Protein AF-0000000087671107 (afdb_homodimer)

pLDDT: mean 96.3, std 3.67, range [78.31, 98.81]

Foldseek 3Di:
DKAKEKEAEPPDPQQVLQVVVCVVLVADYHYDYCHPPPPVQVVQCVLQVNDRDPIWMDINSHTQGTSVSQVVCVVVVNNNVSRVD/DKAKEKEAEPPDPQQVLQVVVCVVLVADYHYDYCHPPPPVQVVQCVLQVNDRDPIWMDINSHTQGTSVSQVVCVVVVNNVVSRVD

InterPro domains:
  IPR002109 Glutaredoxin [PF00462] (4-64)
  IPR011900 Gluta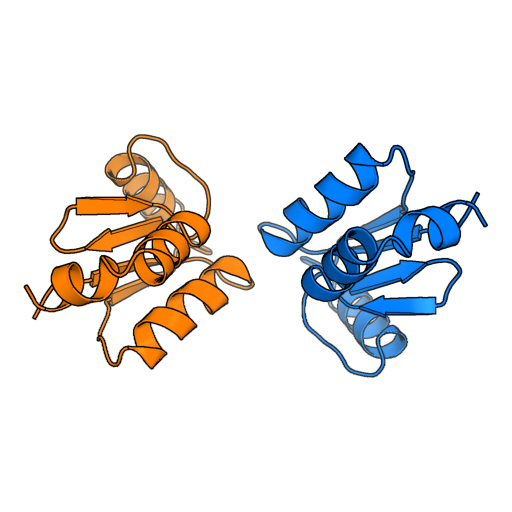redoxin, GrxC [TIGR02181] (4-83)
  IPR011900 Glutaredoxin, GrxC [cd03418] (4-77)
  IPR014025 Glutaredoxin subgroup [PR00160] (4-22)
  IPR014025 Glutaredoxin subgroup [PR00160] (47-60)
  IPR014025 Glutaredoxin subgroup [PR00160] (61-74)
  IPR036249 Thioredoxin-like superfamily [SSF52833] (1-84)

Radius of gyration: 17.82 Å; Cα contacts (8 Å, |Δi|>4): 272; chains: 2; bounding box: 30×50×40 Å

Sequence (170 aa):
MASVVIYTREFCGYCARAKALLQSKGVEFVEHNATYSPDMRQEMIGKAHGRATFPQIFINEQHVGGCDELHALDRAGKLDPMLANMASVVIYTREFCGYCARAKALLQSKGVEFVEHNATYSPDMRQEMIGKAHGRATFPQIFINEQHVGGCDELHALDRAGKLDPMLAN

Organism: NCBI:txid484088

Structure (mmCIF, N/CA/C/O backbone):
data_AF-0000000087671107-model_v1
#
loop_
_entity.id
_entity.type
_entity.pdbx_description
1 polymer Glutaredoxin
#
loop_
_atom_site.group_PDB
_atom_site.id
_atom_site.type_symbol
_atom_site.label_atom_id
_atom_site.label_alt_id
_atom_site.label_comp_id
_atom_site.label_asym_id
_atom_site.label_entity_id
_atom_site.label_seq_id
_atom_site.pdbx_PDB_ins_code
_atom_site.Cartn_x
_atom_site.Cartn_y
_atom_site.Cartn_z
_atom_site.occupancy
_atom_site.B_iso_or_equiv
_atom_site.auth_seq_id
_atom_site.auth_comp_id
_atom_site.auth_asym_id
_atom_site.auth_atom_id
_atom_site.pdbx_PDB_model_num
ATOM 1 N N . MET A 1 1 ? -4.785 -23.062 -17.406 1 80.81 1 MET A N 1
ATOM 2 C CA . MET A 1 1 ? -4.824 -21.797 -16.672 1 80.81 1 MET A CA 1
ATOM 3 C C . MET A 1 1 ? -3.711 -21.75 -15.625 1 80.81 1 MET A C 1
ATOM 5 O O . MET A 1 1 ? -3.355 -22.781 -15.039 1 80.81 1 MET A O 1
ATOM 9 N N . ALA A 1 2 ? -3.012 -20.719 -15.461 1 92.88 2 ALA A N 1
ATOM 10 C CA . ALA A 1 2 ? -1.835 -20.609 -14.602 1 92.88 2 ALA A CA 1
ATOM 11 C C . ALA A 1 2 ? -2.221 -20.703 -13.133 1 92.88 2 ALA A C 1
ATOM 13 O O . ALA A 1 2 ? -3.336 -20.328 -12.75 1 92.88 2 ALA A O 1
ATOM 14 N N . SER A 1 3 ? -1.394 -21.328 -12.352 1 97.06 3 SER A N 1
ATOM 15 C CA . SER A 1 3 ? -1.548 -21.281 -10.898 1 97.06 3 SER A CA 1
ATOM 16 C C . SER A 1 3 ? -1.023 -19.984 -10.32 1 97.06 3 SER A C 1
ATOM 18 O O . SER A 1 3 ? 0.126 -19.609 -10.562 1 97.06 3 SER A O 1
ATOM 20 N N . VAL A 1 4 ? -1.879 -19.328 -9.633 1 98.38 4 VAL A N 1
ATOM 21 C CA . VAL A 1 4 ? -1.479 -18.062 -9.023 1 98.38 4 VAL A CA 1
ATOM 22 C C . VAL A 1 4 ? -1.621 -18.156 -7.508 1 98.38 4 VAL A C 1
ATOM 24 O O . VAL A 1 4 ? -2.67 -18.547 -7 1 98.38 4 VAL A O 1
ATOM 27 N N . VAL A 1 5 ? -0.549 -17.812 -6.758 1 98.75 5 VAL A N 1
ATOM 28 C CA . VAL A 1 5 ? -0.536 -17.734 -5.301 1 98.75 5 VAL A CA 1
ATOM 29 C C . VAL A 1 5 ? -0.108 -16.328 -4.863 1 98.75 5 VAL A C 1
ATOM 31 O O . VAL A 1 5 ? 0.837 -15.766 -5.414 1 98.75 5 VAL A O 1
ATOM 34 N N . ILE A 1 6 ? -0.795 -15.836 -3.912 1 98.75 6 ILE A N 1
ATOM 35 C CA . ILE A 1 6 ? -0.439 -14.523 -3.383 1 98.75 6 ILE A CA 1
ATOM 36 C C . ILE A 1 6 ? -0.412 -14.57 -1.857 1 98.75 6 ILE A C 1
ATOM 38 O O . ILE A 1 6 ? -1.332 -15.102 -1.23 1 98.75 6 ILE A O 1
ATOM 42 N N . TYR A 1 7 ? 0.707 -14.047 -1.268 1 98.62 7 TYR A N 1
ATOM 43 C CA . TYR A 1 7 ? 0.796 -13.828 0.173 1 98.62 7 TYR A CA 1
ATOM 44 C C . TYR A 1 7 ? 0.435 -12.391 0.532 1 98.62 7 TYR A C 1
ATOM 46 O O . TYR A 1 7 ? 0.951 -11.445 -0.069 1 98.62 7 TYR A O 1
ATOM 54 N N . THR A 1 8 ? -0.477 -12.305 1.496 1 97.44 8 THR A N 1
ATOM 55 C CA . THR A 1 8 ? -0.977 -10.984 1.85 1 97.44 8 THR A CA 1
ATOM 56 C C . THR A 1 8 ? -0.984 -10.797 3.363 1 97.44 8 THR A C 1
ATOM 58 O O . THR A 1 8 ? -0.653 -11.719 4.109 1 97.44 8 THR A O 1
ATOM 61 N N . ARG A 1 9 ? -1.274 -9.516 3.766 1 93.25 9 ARG A N 1
ATOM 62 C CA . ARG A 1 9 ? -1.642 -9.18 5.137 1 93.25 9 ARG A CA 1
ATOM 63 C C . ARG A 1 9 ? -2.838 -8.242 5.172 1 93.25 9 ARG A C 1
ATOM 65 O O . ARG A 1 9 ? -3.121 -7.551 4.191 1 93.25 9 ARG A O 1
ATOM 72 N N . GLU A 1 10 ? -3.381 -8.273 6.41 1 87.62 10 GLU A N 1
ATOM 73 C CA . GLU A 1 10 ? -4.52 -7.379 6.586 1 87.62 10 GLU A CA 1
ATOM 74 C C . GLU A 1 10 ? -4.082 -5.918 6.562 1 87.62 10 GLU A C 1
ATOM 76 O O . GLU A 1 10 ? -2.939 -5.602 6.906 1 87.62 10 GLU A O 1
ATOM 81 N N . PHE A 1 11 ? -4.934 -5.078 6.016 1 81.75 11 PHE A N 1
ATOM 82 C CA . PHE A 1 11 ? -4.785 -3.627 6 1 81.75 11 PHE A CA 1
ATOM 83 C C . PHE A 1 11 ? -3.594 -3.217 5.141 1 81.75 11 PHE A C 1
ATOM 85 O O . PHE A 1 11 ? -2.893 -2.254 5.461 1 81.75 11 PHE A O 1
ATOM 92 N N . CYS A 1 12 ? -3.355 -3.947 4.25 1 93 12 CYS A N 1
ATOM 93 C CA . CYS A 1 12 ? -2.264 -3.666 3.322 1 93 12 CYS A CA 1
ATOM 94 C C . CYS A 1 12 ? -2.799 -3.166 1.985 1 93 12 CYS A C 1
ATOM 96 O O . CYS A 1 12 ? -3.389 -3.934 1.222 1 93 12 CYS A O 1
ATOM 98 N N . GLY A 1 13 ? -2.578 -1.942 1.63 1 93.25 13 GLY A N 1
ATOM 99 C CA . GLY A 1 13 ? -3.088 -1.338 0.409 1 93.25 13 GLY A CA 1
ATOM 100 C C . GLY A 1 13 ? -2.484 -1.935 -0.849 1 93.25 13 GLY A C 1
ATOM 101 O O . GLY A 1 13 ? -3.176 -2.105 -1.854 1 93.25 13 GLY A O 1
ATOM 102 N N . TYR A 1 14 ? -1.21 -2.268 -0.754 1 96.19 14 TYR A N 1
ATOM 103 C CA . TYR A 1 14 ? -0.568 -2.9 -1.9 1 96.19 14 TYR A CA 1
ATOM 104 C C . TYR A 1 14 ? -1.163 -4.277 -2.168 1 96.19 14 TYR A C 1
ATOM 106 O O . TYR A 1 14 ? -1.303 -4.684 -3.324 1 96.19 14 TYR A O 1
ATOM 114 N N . CYS A 1 15 ? -1.478 -4.977 -1.136 1 97.5 15 CYS A N 1
ATOM 115 C CA . CYS A 1 15 ? -2.139 -6.27 -1.28 1 97.5 15 CYS A CA 1
ATOM 116 C C . CYS A 1 15 ? -3.486 -6.117 -1.975 1 97.5 15 CYS A C 1
ATOM 118 O O . CYS A 1 15 ? -3.799 -6.863 -2.904 1 97.5 15 CYS A O 1
ATOM 120 N N . ALA A 1 16 ? -4.254 -5.191 -1.531 1 95.25 16 ALA A N 1
ATOM 121 C CA . ALA A 1 16 ? -5.559 -4.949 -2.137 1 95.25 16 ALA A CA 1
ATOM 122 C C . ALA A 1 16 ? -5.422 -4.617 -3.621 1 95.25 16 ALA A C 1
ATOM 124 O O . ALA A 1 16 ? -6.188 -5.117 -4.449 1 95.25 16 ALA A O 1
ATOM 125 N N . ARG A 1 17 ? -4.5 -3.812 -3.891 1 95.88 17 ARG A N 1
ATOM 126 C CA . ARG A 1 17 ? -4.285 -3.381 -5.27 1 95.88 17 ARG A CA 1
ATOM 127 C C . ARG A 1 17 ? -3.867 -4.551 -6.152 1 95.88 17 ARG A C 1
ATOM 129 O O . ARG A 1 17 ? -4.359 -4.695 -7.273 1 95.88 17 ARG A O 1
ATOM 136 N N . ALA A 1 18 ? -3.01 -5.328 -5.723 1 98.12 18 ALA A N 1
ATOM 137 C CA . ALA A 1 18 ? -2.588 -6.508 -6.473 1 98.12 18 ALA A CA 1
ATOM 138 C C . ALA A 1 18 ? -3.758 -7.457 -6.707 1 98.12 18 ALA A C 1
ATOM 140 O O . ALA A 1 18 ? -3.975 -7.922 -7.828 1 98.12 18 ALA A O 1
ATOM 141 N N . LYS A 1 19 ? -4.488 -7.715 -5.66 1 98.31 19 LYS A N 1
ATOM 142 C CA . LYS A 1 19 ? -5.645 -8.594 -5.789 1 98.31 19 LYS A CA 1
ATOM 143 C C . LYS A 1 19 ? -6.66 -8.031 -6.773 1 98.31 19 LYS A C 1
ATOM 145 O O . LYS A 1 19 ? -7.223 -8.773 -7.586 1 98.31 19 LYS A O 1
ATOM 150 N N . ALA A 1 20 ? -6.852 -6.812 -6.688 1 98 20 ALA A N 1
ATOM 151 C CA . ALA A 1 20 ? -7.809 -6.168 -7.586 1 98 20 ALA A CA 1
ATOM 152 C C . ALA A 1 20 ? -7.41 -6.367 -9.047 1 98 20 ALA A C 1
ATOM 154 O O . ALA A 1 20 ? -8.266 -6.613 -9.898 1 98 20 ALA A O 1
ATOM 155 N N . LEU A 1 21 ? -6.199 -6.207 -9.312 1 98.31 21 LEU A N 1
ATOM 156 C CA . LEU A 1 21 ? -5.734 -6.414 -10.68 1 98.31 21 LEU A CA 1
ATOM 157 C C . LEU A 1 21 ? -5.988 -7.848 -11.133 1 98.31 21 LEU A C 1
ATOM 159 O O . LEU A 1 21 ? -6.523 -8.078 -12.219 1 98.31 21 LEU A O 1
ATOM 163 N N . LEU A 1 22 ? -5.578 -8.828 -10.359 1 98.25 22 LEU A N 1
ATOM 164 C CA . LEU A 1 22 ? -5.789 -10.234 -10.703 1 98.25 22 LEU A CA 1
ATOM 165 C C . LEU A 1 22 ? -7.27 -10.523 -10.914 1 98.25 22 LEU A C 1
ATOM 167 O O . LEU A 1 22 ? -7.637 -11.227 -11.859 1 98.25 22 LEU A O 1
ATOM 171 N N . GLN A 1 23 ? -8.094 -9.969 -10.07 1 98.06 23 GLN A N 1
ATOM 172 C CA . GLN A 1 23 ? -9.539 -10.141 -10.195 1 98.06 23 GLN A CA 1
ATOM 173 C C . GLN A 1 23 ? -10.055 -9.508 -11.484 1 98.06 23 GLN A C 1
ATOM 175 O O . GLN A 1 23 ? -10.914 -10.086 -12.164 1 98.06 23 GLN A O 1
ATOM 180 N N . SER A 1 24 ? -9.547 -8.375 -11.766 1 97.62 24 SER A N 1
ATOM 181 C CA . SER A 1 24 ? -9.984 -7.691 -12.977 1 97.62 24 SER A CA 1
ATOM 182 C C . SER A 1 24 ? -9.633 -8.5 -14.227 1 97.62 24 SER A C 1
ATOM 184 O O . SER A 1 24 ? -10.289 -8.367 -15.258 1 97.62 24 SER A O 1
ATOM 186 N N . LYS A 1 25 ? -8.594 -9.227 -14.133 1 96.5 25 LYS A N 1
ATOM 187 C CA . LYS A 1 25 ? -8.156 -10.078 -15.234 1 96.5 25 LYS A CA 1
ATOM 188 C C . LYS A 1 25 ? -8.969 -11.367 -15.297 1 96.5 25 LYS A C 1
ATOM 190 O O . LYS A 1 25 ? -8.797 -12.18 -16.203 1 96.5 25 LYS A O 1
ATOM 195 N N . GLY A 1 26 ? -9.758 -11.609 -14.289 1 95.75 26 GLY A N 1
ATOM 196 C CA . GLY A 1 26 ? -10.586 -12.805 -14.25 1 95.75 26 GLY A CA 1
ATOM 197 C C . GLY A 1 26 ? -9.82 -14.047 -13.844 1 95.75 26 GLY A C 1
ATOM 198 O O . GLY A 1 26 ? -10.203 -15.164 -14.195 1 95.75 26 GLY A O 1
ATOM 199 N N . VAL A 1 27 ? -8.789 -13.844 -13.195 1 95.25 27 VAL A N 1
ATOM 200 C CA . VAL A 1 27 ? -7.941 -14.977 -12.812 1 95.25 27 VAL A CA 1
ATOM 201 C C . VAL A 1 27 ? -8.219 -15.359 -11.359 1 95.25 27 VAL A C 1
ATOM 203 O O . VAL A 1 27 ? -8.336 -14.492 -10.492 1 95.25 27 VAL A O 1
ATOM 206 N N . GLU A 1 28 ? -8.383 -16.625 -11.156 1 96.06 28 GLU A N 1
ATOM 207 C CA . GLU A 1 28 ? -8.453 -17.125 -9.789 1 96.06 28 GLU A CA 1
ATOM 208 C C . GLU A 1 28 ? -7.066 -17.203 -9.164 1 96.06 28 GLU A C 1
ATOM 210 O O . GLU A 1 28 ? -6.082 -17.484 -9.852 1 96.06 28 GLU A O 1
ATOM 215 N N . PHE A 1 29 ? -7.043 -17.016 -7.883 1 98.31 29 PHE A N 1
ATOM 216 C CA . PHE A 1 29 ? -5.781 -17.156 -7.168 1 98.31 29 PHE A CA 1
ATOM 217 C C . PHE A 1 29 ? -6.016 -17.672 -5.75 1 98.31 29 PHE A C 1
ATOM 219 O O . PHE A 1 29 ? -7.109 -17.5 -5.203 1 98.31 29 PHE A O 1
ATOM 226 N N . VAL A 1 30 ? -4.988 -18.281 -5.223 1 98.44 30 VAL A N 1
ATOM 227 C CA . VAL A 1 30 ? -4.973 -18.688 -3.82 1 98.44 30 VAL A CA 1
ATOM 228 C C . VAL A 1 30 ? -4.316 -17.594 -2.977 1 98.44 30 VAL A C 1
ATOM 230 O O . VAL A 1 30 ? -3.184 -17.203 -3.244 1 98.44 30 VAL A O 1
ATOM 233 N N . GLU A 1 31 ? -4.98 -17.156 -1.973 1 98.19 31 GLU A N 1
ATOM 234 C CA . GLU A 1 31 ? -4.438 -16.156 -1.058 1 98.19 31 GLU A CA 1
ATOM 235 C C . GLU A 1 31 ? -3.99 -16.797 0.254 1 98.19 31 GLU A C 1
ATOM 237 O O . GLU A 1 31 ? -4.746 -17.562 0.871 1 98.19 31 GLU A O 1
ATOM 242 N N . HIS A 1 32 ? -2.809 -16.547 0.63 1 98.31 32 HIS A N 1
ATOM 243 C CA . HIS A 1 32 ? -2.303 -16.875 1.958 1 98.31 32 HIS A CA 1
ATOM 244 C C . HIS A 1 32 ? -2.178 -15.625 2.828 1 98.31 32 HIS A C 1
ATOM 246 O O . HIS A 1 32 ? -1.286 -14.805 2.615 1 98.31 32 HIS A O 1
ATOM 252 N N . ASN A 1 33 ? -3.049 -15.57 3.822 1 96.88 33 ASN A N 1
ATOM 253 C CA . ASN A 1 33 ? -3.039 -14.445 4.754 1 96.88 33 ASN A CA 1
ATOM 254 C C . ASN A 1 33 ? -2.051 -14.672 5.895 1 96.88 33 ASN A C 1
ATOM 256 O O . ASN A 1 33 ? -2.277 -15.523 6.758 1 96.88 33 ASN A O 1
ATOM 260 N N . ALA A 1 34 ? -1.028 -13.82 5.918 1 96.44 34 ALA A N 1
ATOM 261 C CA . ALA A 1 34 ? 0.05 -14.039 6.879 1 96.44 34 ALA A CA 1
ATOM 262 C C . ALA A 1 34 ? -0.079 -13.102 8.07 1 96.44 34 ALA A C 1
ATOM 264 O O . ALA A 1 34 ? 0.823 -13.023 8.914 1 96.44 34 ALA A O 1
ATOM 265 N N . THR A 1 35 ? -1.119 -12.461 8.242 1 92.19 35 THR A N 1
ATOM 266 C CA . THR A 1 35 ? -1.299 -11.414 9.242 1 92.19 35 THR A CA 1
ATOM 267 C C . THR A 1 35 ? -0.911 -11.922 10.625 1 92.19 35 THR A C 1
ATOM 269 O O . THR A 1 35 ? -0.163 -11.258 11.352 1 92.19 35 THR A O 1
ATOM 272 N N . TYR A 1 36 ? -1.357 -12.938 11.039 1 90.88 36 TYR A N 1
ATOM 273 C CA . TYR A 1 36 ? -1.137 -13.438 12.391 1 90.88 36 TYR A CA 1
ATOM 274 C C . TYR A 1 36 ? -0.404 -14.773 12.375 1 90.88 36 TYR A C 1
ATOM 276 O O . TYR A 1 36 ? -0.549 -15.586 13.289 1 90.88 36 TYR A O 1
ATOM 284 N N . SER A 1 37 ? 0.314 -15.023 11.273 1 95.75 37 SER A N 1
ATOM 285 C CA . SER A 1 37 ? 1.013 -16.297 11.141 1 95.75 37 SER A CA 1
ATOM 286 C C . SER A 1 37 ? 2.488 -16.094 10.812 1 95.75 37 SER A C 1
ATOM 288 O O . SER A 1 37 ? 2.873 -16.031 9.648 1 95.75 37 SER A O 1
ATOM 290 N N . PRO A 1 38 ? 3.264 -16.062 11.922 1 95.31 38 PRO A N 1
ATOM 291 C CA . PRO A 1 38 ? 4.707 -15.93 11.703 1 95.31 38 PRO A CA 1
ATOM 292 C C . PRO A 1 38 ? 5.27 -17.031 10.82 1 95.31 38 PRO A C 1
ATOM 294 O O . PRO A 1 38 ? 6.191 -16.797 10.031 1 95.31 38 PRO A O 1
ATOM 297 N N . ASP A 1 39 ? 4.699 -18.219 10.953 1 97.56 39 ASP A N 1
ATOM 298 C CA . ASP A 1 39 ? 5.164 -19.344 10.141 1 97.56 39 ASP A CA 1
ATOM 299 C C . ASP A 1 39 ? 4.887 -19.094 8.656 1 97.56 39 ASP A C 1
ATOM 301 O O . ASP A 1 39 ? 5.742 -19.359 7.809 1 97.56 39 ASP A O 1
ATOM 305 N N . MET A 1 40 ? 3.729 -18.625 8.375 1 97.5 40 MET A N 1
ATOM 306 C CA . MET A 1 40 ? 3.375 -18.312 6.992 1 97.5 40 MET A CA 1
ATOM 307 C C . MET A 1 40 ? 4.266 -17.203 6.434 1 97.5 40 MET A C 1
ATOM 309 O O . MET A 1 40 ? 4.68 -17.266 5.277 1 97.5 40 MET A O 1
ATOM 313 N N . ARG A 1 41 ? 4.512 -16.234 7.246 1 96.5 41 ARG A N 1
ATOM 314 C CA . ARG A 1 41 ? 5.41 -15.164 6.844 1 96.5 41 ARG A CA 1
ATOM 315 C C . ARG A 1 41 ? 6.797 -15.703 6.512 1 96.5 41 ARG A C 1
ATOM 317 O O . ARG A 1 41 ? 7.375 -15.344 5.48 1 96.5 41 ARG A O 1
ATOM 324 N N . GLN A 1 42 ? 7.316 -16.562 7.344 1 97.88 42 GLN A N 1
ATOM 325 C CA . GLN A 1 42 ? 8.633 -17.141 7.121 1 97.88 42 GLN A CA 1
ATOM 326 C C . GLN A 1 42 ? 8.648 -17.984 5.848 1 97.88 42 GLN A C 1
ATOM 328 O O . GLN A 1 42 ? 9.617 -17.953 5.082 1 97.88 42 GLN A O 1
ATOM 333 N N . GLU A 1 43 ? 7.633 -18.781 5.691 1 97.94 43 GLU A N 1
ATOM 334 C CA . GLU A 1 43 ? 7.504 -19.547 4.461 1 97.94 43 GLU A CA 1
ATOM 335 C C . GLU A 1 43 ? 7.57 -18.641 3.234 1 97.94 43 GLU A C 1
ATOM 337 O O . GLU A 1 43 ? 8.32 -18.922 2.291 1 97.94 43 GLU A O 1
ATOM 342 N N . MET A 1 44 ? 6.82 -17.562 3.254 1 98 44 MET A N 1
ATOM 343 C CA . MET A 1 44 ? 6.797 -16.594 2.152 1 98 44 MET A CA 1
ATOM 344 C C . MET A 1 44 ? 8.195 -16.047 1.878 1 98 44 MET A C 1
ATOM 346 O O . MET A 1 44 ? 8.641 -16.031 0.731 1 98 44 MET A O 1
ATOM 350 N N . ILE A 1 45 ? 8.836 -15.633 2.912 1 98.06 45 ILE A N 1
ATOM 351 C CA . ILE A 1 45 ? 10.164 -15.039 2.799 1 98.06 45 ILE A CA 1
ATOM 352 C C . ILE A 1 45 ? 11.117 -16.031 2.139 1 98.06 45 ILE A C 1
ATOM 354 O O . ILE A 1 45 ? 11.891 -15.656 1.251 1 98.06 45 ILE A O 1
ATOM 358 N N . GLY A 1 46 ? 11.055 -17.266 2.57 1 98.25 46 GLY A N 1
ATOM 359 C CA . GLY A 1 46 ? 11.859 -18.297 1.946 1 98.25 46 GLY A CA 1
ATOM 360 C C . GLY A 1 46 ? 11.594 -18.453 0.461 1 98.25 46 GLY A C 1
ATOM 361 O O . GLY A 1 46 ? 12.523 -18.469 -0.345 1 98.25 46 GLY A O 1
ATOM 362 N N . LYS A 1 47 ? 10.391 -18.5 0.043 1 98.12 47 LYS A N 1
ATOM 363 C CA . LYS A 1 47 ? 9.992 -18.703 -1.349 1 98.12 47 LYS A CA 1
ATOM 364 C C . LYS A 1 47 ? 10.305 -17.453 -2.186 1 98.12 47 LYS A C 1
ATOM 366 O O . LYS A 1 47 ? 10.547 -17.562 -3.391 1 98.12 47 LYS A O 1
ATOM 371 N N . ALA A 1 48 ? 10.312 -16.344 -1.534 1 98.31 48 ALA A N 1
ATOM 372 C CA . ALA A 1 48 ? 10.484 -15.07 -2.225 1 98.31 48 ALA A CA 1
ATOM 373 C C . ALA A 1 48 ? 11.945 -14.641 -2.227 1 98.31 48 ALA A C 1
ATOM 375 O O . ALA A 1 48 ? 12.25 -13.469 -2.445 1 98.31 48 ALA A O 1
ATOM 376 N N . HIS A 1 49 ? 12.828 -15.555 -1.911 1 97.81 49 HIS A N 1
ATOM 377 C CA . HIS A 1 49 ? 14.266 -15.312 -1.957 1 97.81 49 HIS A CA 1
ATOM 378 C C . HIS A 1 49 ? 14.664 -14.172 -1.033 1 97.81 49 HIS A C 1
ATOM 380 O O . HIS A 1 49 ? 15.461 -13.305 -1.417 1 97.81 49 HIS A O 1
ATOM 386 N N . GLY A 1 50 ? 14.039 -14.07 0.065 1 97.62 50 GLY A N 1
ATOM 387 C CA . GLY A 1 50 ? 14.453 -13.141 1.104 1 97.62 50 GLY A CA 1
ATOM 388 C C . GLY A 1 50 ? 13.586 -11.898 1.177 1 97.62 50 GLY A C 1
ATOM 389 O O . GLY A 1 50 ? 13.688 -11.117 2.129 1 97.62 50 GLY A O 1
ATOM 390 N N . ARG A 1 51 ? 12.844 -11.688 0.179 1 96.75 51 ARG A N 1
ATOM 391 C CA . ARG A 1 51 ? 11.961 -10.523 0.229 1 96.75 51 ARG A CA 1
ATOM 392 C C . ARG A 1 51 ? 10.898 -10.695 1.312 1 96.75 51 ARG A C 1
ATOM 394 O O . ARG A 1 51 ? 10.242 -11.734 1.393 1 96.75 51 ARG A O 1
ATOM 401 N N . ALA A 1 52 ? 10.688 -9.594 2.039 1 94.88 52 ALA A N 1
ATOM 402 C CA . ALA A 1 52 ? 9.844 -9.711 3.225 1 94.88 52 ALA A CA 1
ATOM 403 C C . ALA A 1 52 ? 8.664 -8.75 3.156 1 94.88 52 ALA A C 1
ATOM 405 O O . ALA A 1 52 ? 7.859 -8.672 4.09 1 94.88 52 ALA A O 1
ATOM 406 N N . THR A 1 53 ? 8.539 -7.984 2.029 1 94.88 53 THR A N 1
ATOM 407 C CA . THR A 1 53 ? 7.43 -7.047 1.877 1 94.88 53 THR A CA 1
ATOM 408 C C . THR A 1 53 ? 6.195 -7.758 1.322 1 94.88 53 THR A C 1
ATOM 410 O O . THR A 1 53 ? 6.25 -8.945 0.995 1 94.88 53 THR A O 1
ATOM 413 N N . PHE A 1 54 ? 5.051 -7.07 1.462 1 97.12 54 PHE A N 1
ATOM 414 C CA . PHE A 1 54 ? 3.793 -7.621 0.968 1 97.12 54 PHE A CA 1
ATOM 415 C C . PHE A 1 54 ? 3.203 -6.734 -0.122 1 97.12 54 PHE A C 1
ATOM 417 O O . PHE A 1 54 ? 3.428 -5.523 -0.132 1 97.12 54 PHE A O 1
ATOM 424 N N . PRO A 1 55 ? 2.523 -7.324 -1.006 1 98 55 PRO A N 1
ATOM 425 C CA . PRO A 1 55 ? 2.363 -8.766 -1.197 1 98 55 PRO A CA 1
ATOM 426 C C . PRO A 1 55 ? 3.57 -9.414 -1.878 1 98 55 PRO A C 1
ATOM 428 O O . PRO A 1 55 ? 4.449 -8.703 -2.381 1 98 55 PRO A O 1
ATOM 431 N N . GLN A 1 56 ? 3.674 -10.68 -1.753 1 98.69 56 GLN A N 1
ATOM 432 C CA . GLN A 1 56 ? 4.496 -11.469 -2.66 1 98.69 56 GLN A CA 1
ATOM 433 C C . GLN A 1 56 ? 3.637 -12.391 -3.52 1 98.69 56 GLN A C 1
ATOM 435 O O . GLN A 1 56 ? 2.748 -13.07 -3.008 1 98.69 56 GLN A O 1
ATOM 440 N N . ILE A 1 57 ? 3.938 -12.461 -4.84 1 98.81 57 ILE A N 1
ATOM 441 C CA . ILE A 1 57 ? 3.07 -13.125 -5.809 1 98.81 57 ILE A CA 1
ATOM 442 C C . ILE A 1 57 ? 3.861 -14.195 -6.559 1 98.81 57 ILE A C 1
ATOM 444 O O . ILE A 1 57 ? 5.008 -13.969 -6.949 1 98.81 57 ILE A O 1
ATOM 448 N N . PHE A 1 58 ? 3.254 -15.258 -6.727 1 98.69 58 PHE A N 1
ATOM 449 C CA . PHE A 1 58 ? 3.807 -16.391 -7.453 1 98.69 58 PHE A CA 1
ATOM 450 C C . PHE A 1 58 ? 2.861 -16.844 -8.562 1 98.69 58 PHE A C 1
ATOM 452 O O . PHE A 1 58 ? 1.656 -16.969 -8.344 1 98.69 58 PHE A O 1
ATOM 459 N N . ILE A 1 59 ? 3.406 -17.078 -9.797 1 98.06 59 ILE A N 1
ATOM 460 C CA . ILE A 1 59 ? 2.666 -17.609 -10.938 1 98.06 59 ILE A CA 1
ATOM 461 C C . ILE A 1 59 ? 3.365 -18.859 -11.469 1 98.06 59 ILE A C 1
ATOM 463 O O . ILE A 1 59 ? 4.547 -18.812 -11.82 1 98.06 59 ILE A O 1
ATOM 467 N N . ASN A 1 60 ? 2.627 -19.906 -11.469 1 97 60 ASN A N 1
ATOM 468 C CA . ASN A 1 60 ? 3.197 -21.203 -11.852 1 97 60 ASN A CA 1
ATOM 469 C C . ASN A 1 60 ? 4.473 -21.5 -11.07 1 97 60 ASN A C 1
ATOM 471 O O . ASN A 1 60 ? 5.492 -21.875 -11.656 1 97 60 ASN A O 1
ATOM 475 N N . GLU A 1 61 ? 4.461 -21.172 -9.852 1 95.56 61 GLU A N 1
ATOM 476 C CA . GLU A 1 61 ? 5.492 -21.484 -8.875 1 95.56 61 GLU A CA 1
ATOM 477 C C . GLU A 1 61 ? 6.711 -20.594 -9.047 1 95.56 61 GLU A C 1
ATOM 479 O O . GLU A 1 61 ? 7.699 -20.719 -8.32 1 95.56 61 GLU A O 1
ATOM 484 N N . GLN A 1 62 ? 6.598 -19.734 -9.914 1 96.69 62 GLN A N 1
ATOM 485 C CA . GLN A 1 62 ? 7.66 -18.75 -10.102 1 96.69 62 GLN A CA 1
ATOM 486 C C . GLN A 1 62 ? 7.355 -17.453 -9.344 1 96.69 62 GLN A C 1
ATOM 488 O O . GLN A 1 62 ? 6.246 -16.938 -9.43 1 96.69 62 GLN A O 1
ATOM 493 N N . HIS A 1 63 ? 8.328 -17 -8.648 1 98.5 63 HIS A N 1
ATOM 494 C CA . HIS A 1 63 ? 8.188 -15.727 -7.934 1 98.5 63 HIS A CA 1
ATOM 495 C C . HIS A 1 63 ? 8.188 -14.547 -8.898 1 98.5 63 HIS A C 1
ATOM 497 O O . HIS A 1 63 ? 9.156 -14.344 -9.633 1 98.5 63 HIS A O 1
ATOM 503 N N . VAL A 1 64 ? 7.082 -13.734 -8.875 1 97.94 64 VAL A N 1
ATOM 504 C CA . VAL A 1 64 ? 6.922 -12.594 -9.766 1 97.94 64 VAL A CA 1
ATOM 505 C C . VAL A 1 64 ? 7.367 -11.312 -9.055 1 97.94 64 VAL A C 1
ATOM 507 O O . VAL A 1 64 ? 7.852 -10.375 -9.695 1 97.94 64 VAL A O 1
ATOM 510 N N . GLY A 1 65 ? 7.164 -11.32 -7.797 1 98.31 65 GLY A N 1
ATOM 511 C CA . GLY A 1 65 ? 7.43 -10.125 -7.012 1 98.31 65 GLY A CA 1
ATOM 512 C C . GLY A 1 65 ? 6.199 -9.602 -6.289 1 98.31 65 GLY A C 1
ATOM 513 O O . GLY A 1 65 ? 5.301 -10.375 -5.945 1 98.31 65 GLY A O 1
ATOM 514 N N . GLY A 1 66 ? 6.277 -8.297 -6.004 1 98 66 GLY A N 1
ATOM 515 C CA . GLY A 1 66 ? 5.164 -7.672 -5.316 1 98 66 GLY A CA 1
ATOM 516 C C . GLY A 1 66 ? 4.168 -7.023 -6.258 1 98 66 GLY A C 1
ATOM 517 O O . GLY A 1 66 ? 4.016 -7.461 -7.402 1 98 66 GLY A O 1
ATOM 518 N N . CYS A 1 67 ? 3.51 -6.008 -5.656 1 98 67 CYS A N 1
ATOM 519 C CA . CYS A 1 67 ? 2.463 -5.305 -6.387 1 98 67 CYS A CA 1
ATOM 520 C C . CYS A 1 67 ? 3.049 -4.516 -7.551 1 98 67 CYS A C 1
ATOM 522 O O . CYS A 1 67 ? 2.525 -4.559 -8.664 1 98 67 CYS A O 1
ATOM 524 N N . ASP A 1 68 ? 4.148 -3.805 -7.289 1 96.5 68 ASP A N 1
ATOM 525 C CA . ASP A 1 68 ? 4.773 -2.998 -8.336 1 96.5 68 ASP A CA 1
ATOM 526 C C . ASP A 1 68 ? 5.215 -3.869 -9.508 1 96.5 68 ASP A C 1
ATOM 528 O O . ASP A 1 68 ? 4.984 -3.52 -10.664 1 96.5 68 ASP A O 1
ATOM 532 N N . GLU A 1 69 ? 5.82 -4.98 -9.227 1 98.19 69 GLU A N 1
ATOM 533 C CA . GLU A 1 69 ? 6.262 -5.887 -10.281 1 98.19 69 GLU A CA 1
ATOM 534 C C . GLU A 1 69 ? 5.078 -6.445 -11.062 1 98.19 69 GLU A C 1
ATOM 536 O O . GLU A 1 69 ? 5.129 -6.547 -12.289 1 98.19 69 GLU A O 1
ATOM 541 N N . LEU A 1 70 ? 4.016 -6.855 -10.367 1 98.56 70 LEU A N 1
ATOM 542 C CA . LEU A 1 70 ? 2.82 -7.371 -11.023 1 98.56 70 LEU A CA 1
ATOM 543 C C . LEU A 1 70 ? 2.252 -6.348 -12.008 1 98.56 70 LEU A C 1
ATOM 545 O O . LEU A 1 70 ? 1.951 -6.684 -13.156 1 98.56 70 LEU A O 1
ATOM 549 N N . HIS A 1 71 ? 2.162 -5.113 -11.57 1 98.25 71 HIS A N 1
ATOM 550 C CA . HIS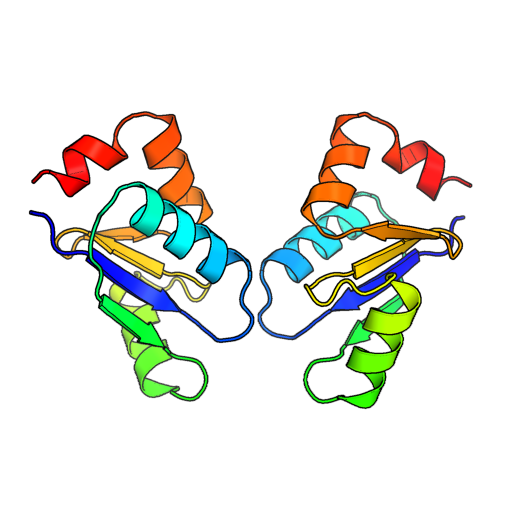 A 1 71 ? 1.606 -4.066 -12.422 1 98.25 71 HIS A CA 1
ATOM 551 C C . HIS A 1 71 ? 2.547 -3.736 -13.57 1 98.25 71 HIS A C 1
ATOM 553 O O . HIS A 1 71 ? 2.096 -3.4 -14.672 1 98.25 71 HIS A O 1
ATOM 559 N N . ALA A 1 72 ? 3.795 -3.816 -13.305 1 98.44 72 ALA A N 1
ATOM 560 C CA . ALA A 1 72 ? 4.762 -3.604 -14.383 1 98.44 72 ALA A CA 1
ATOM 561 C C . ALA A 1 72 ? 4.605 -4.656 -15.477 1 98.44 72 ALA A C 1
ATOM 563 O O . ALA A 1 72 ? 4.656 -4.336 -16.656 1 98.44 72 ALA A O 1
ATOM 564 N N . LEU A 1 73 ? 4.43 -5.836 -15.078 1 98.31 73 LEU A N 1
ATOM 565 C CA . LEU A 1 73 ? 4.188 -6.914 -16.031 1 98.31 73 LEU A CA 1
ATOM 566 C C . LEU A 1 73 ? 2.932 -6.641 -16.844 1 98.31 73 LEU A C 1
ATOM 568 O O . LEU A 1 73 ? 2.918 -6.848 -18.062 1 98.31 73 LEU A O 1
ATOM 572 N N . ASP A 1 74 ? 1.903 -6.145 -16.188 1 98.5 74 ASP A N 1
ATOM 573 C CA . ASP A 1 74 ? 0.649 -5.844 -16.875 1 98.5 74 ASP A CA 1
ATOM 574 C C . ASP A 1 74 ? 0.832 -4.719 -17.891 1 98.5 74 ASP A C 1
ATOM 576 O O . ASP A 1 74 ? 0.396 -4.836 -19.031 1 98.5 74 ASP A O 1
ATOM 580 N N . ARG A 1 75 ? 1.558 -3.691 -17.453 1 97.94 75 ARG A N 1
ATOM 581 C CA . ARG A 1 75 ? 1.805 -2.557 -18.328 1 97.94 75 ARG A CA 1
ATOM 582 C C . ARG A 1 75 ? 2.627 -2.975 -19.547 1 97.94 75 ARG A C 1
ATOM 584 O O . ARG A 1 75 ? 2.432 -2.451 -20.641 1 97.94 75 ARG A O 1
ATOM 591 N N . ALA A 1 76 ? 3.445 -3.875 -19.391 1 98.19 76 ALA A N 1
ATOM 592 C CA . ALA A 1 76 ? 4.344 -4.336 -20.453 1 98.19 76 ALA A CA 1
ATOM 593 C C . ALA A 1 76 ? 3.646 -5.34 -21.359 1 98.19 76 ALA A C 1
ATOM 595 O O . ALA A 1 76 ? 4.227 -5.797 -22.344 1 98.19 76 ALA A O 1
ATOM 596 N N . GLY A 1 77 ? 2.465 -5.727 -21.031 1 97.75 77 GLY A N 1
ATOM 597 C CA . GLY A 1 77 ? 1.717 -6.684 -21.828 1 97.75 77 GLY A CA 1
ATOM 598 C C . GLY A 1 77 ? 2.172 -8.117 -21.609 1 97.75 77 GLY A C 1
ATOM 599 O O . GLY A 1 77 ? 1.855 -9 -22.422 1 97.75 77 GLY A O 1
ATOM 600 N N . LYS A 1 78 ? 2.818 -8.367 -20.594 1 97.5 78 LYS A N 1
ATOM 601 C CA . LYS A 1 78 ? 3.42 -9.68 -20.375 1 97.5 78 LYS A CA 1
ATOM 602 C C . LYS A 1 78 ? 2.609 -10.484 -19.359 1 97.5 78 LYS A C 1
ATOM 604 O O . LYS A 1 78 ? 2.773 -11.703 -19.266 1 97.5 78 LYS A O 1
ATOM 609 N N . LEU A 1 79 ? 1.808 -9.906 -18.625 1 97.69 79 LEU A N 1
ATOM 610 C CA . LEU A 1 79 ? 1.057 -10.586 -17.578 1 97.69 79 LEU A CA 1
ATOM 611 C C . LEU A 1 79 ? 0.033 -11.547 -18.172 1 97.69 79 LEU A C 1
ATOM 613 O O . LEU A 1 79 ? -0.041 -12.711 -17.781 1 97.69 79 LEU A O 1
ATOM 617 N N . ASP A 1 80 ? -0.716 -11.125 -19.141 1 96.69 80 ASP A N 1
ATOM 618 C CA . ASP A 1 80 ? -1.776 -11.938 -19.734 1 96.69 80 ASP A CA 1
ATOM 619 C C . ASP A 1 80 ? -1.221 -13.25 -20.281 1 96.69 80 ASP A C 1
ATOM 621 O O . ASP A 1 80 ? -1.737 -14.328 -19.969 1 96.69 80 ASP A O 1
ATOM 625 N N . PRO A 1 81 ? -0.148 -13.148 -21.062 1 95.81 81 PRO A N 1
ATOM 626 C CA . PRO A 1 81 ? 0.424 -14.414 -21.531 1 95.81 81 PRO A CA 1
ATOM 627 C C . PRO A 1 81 ? 0.856 -15.328 -20.391 1 95.81 81 PRO A C 1
ATOM 629 O O . PRO A 1 81 ? 0.733 -16.547 -20.5 1 95.81 81 PRO A O 1
ATOM 632 N N . MET A 1 82 ? 1.37 -14.805 -19.344 1 95.5 82 MET A N 1
ATOM 633 C CA . MET A 1 82 ? 1.826 -15.594 -18.203 1 95.5 82 MET A CA 1
ATOM 634 C C . MET A 1 82 ? 0.654 -16.281 -17.516 1 95.5 82 MET A C 1
ATOM 636 O O . MET A 1 82 ? 0.798 -17.391 -16.984 1 95.5 82 MET A O 1
ATOM 640 N N . LEU A 1 83 ? -0.494 -15.68 -17.516 1 95.75 83 LEU A N 1
ATOM 641 C CA . LEU A 1 83 ? -1.676 -16.188 -16.828 1 95.75 83 LEU A CA 1
ATOM 642 C C . LEU A 1 83 ? -2.408 -17.203 -17.688 1 95.75 83 LEU A C 1
ATOM 644 O O . LEU A 1 83 ? -3.242 -17.969 -17.188 1 95.75 83 LEU A O 1
ATOM 648 N N . ALA A 1 84 ? -2.18 -17.125 -18.984 1 90.75 84 ALA A N 1
ATOM 649 C CA . ALA A 1 84 ? -2.859 -18 -19.922 1 90.75 84 ALA A CA 1
ATOM 650 C C . ALA A 1 84 ? -2.186 -19.375 -19.969 1 90.75 84 ALA A C 1
ATOM 652 O O . ALA A 1 84 ? -2.789 -20.359 -20.422 1 90.75 84 ALA A O 1
ATOM 653 N N . ASN A 1 85 ? -1.063 -19.359 -19.453 1 78.31 85 ASN A N 1
ATOM 654 C CA . ASN A 1 85 ? -0.329 -20.609 -19.531 1 78.31 85 ASN A CA 1
ATOM 655 C C . ASN A 1 85 ? -0.531 -21.469 -18.281 1 78.31 85 ASN A C 1
ATOM 657 O O . ASN A 1 85 ? -0.59 -20.938 -17.172 1 78.31 85 ASN A O 1
ATOM 661 N N . MET B 1 1 ? 6.766 27.281 7.34 1 81.06 1 MET B N 1
ATOM 662 C CA . MET B 1 1 ? 6.754 25.891 6.898 1 81.06 1 MET B CA 1
ATOM 663 C C . MET B 1 1 ? 5.398 25.25 7.18 1 81.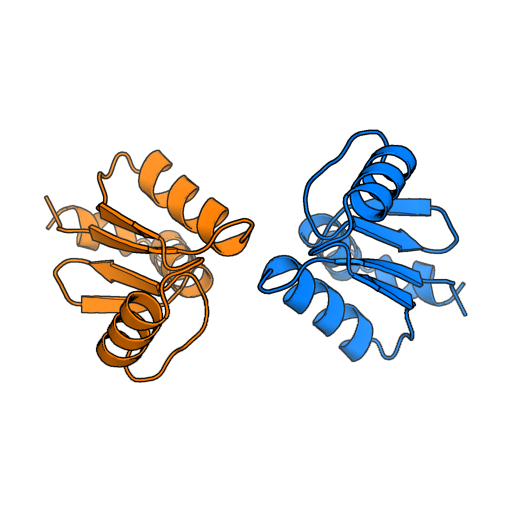06 1 MET B C 1
ATOM 665 O O . MET B 1 1 ? 4.754 25.562 8.18 1 81.06 1 MET B O 1
ATOM 669 N N . ALA B 1 2 ? 4.84 24.547 6.305 1 92.81 2 ALA B N 1
ATOM 670 C CA . ALA B 1 2 ? 3.492 23.984 6.41 1 92.81 2 ALA B CA 1
ATOM 671 C C . ALA B 1 2 ? 3.418 22.922 7.5 1 92.81 2 ALA B C 1
ATOM 673 O O . ALA B 1 2 ? 4.414 22.25 7.797 1 92.81 2 ALA B O 1
ATOM 674 N N . SER B 1 3 ? 2.328 22.891 8.188 1 97.12 3 SER B N 1
ATOM 675 C CA . SER B 1 3 ? 2.059 21.781 9.102 1 97.12 3 SER B CA 1
ATOM 676 C C . SER B 1 3 ? 1.569 20.547 8.359 1 97.12 3 SER B C 1
ATOM 678 O O . SER B 1 3 ? 0.602 20.625 7.598 1 97.12 3 SER B O 1
ATOM 680 N N . VAL B 1 4 ? 2.275 19.5 8.562 1 98.38 4 VAL B N 1
ATOM 681 C CA . VAL B 1 4 ? 1.891 18.266 7.895 1 98.38 4 VAL B CA 1
ATOM 682 C C . VAL B 1 4 ? 1.573 17.188 8.938 1 98.38 4 VAL B C 1
ATOM 684 O O . VAL B 1 4 ? 2.363 16.953 9.852 1 98.38 4 VAL B O 1
ATOM 687 N N . VAL B 1 5 ? 0.385 16.562 8.828 1 98.75 5 VAL B N 1
ATOM 688 C CA . VAL B 1 5 ? -0.042 15.453 9.672 1 98.75 5 VAL B CA 1
ATOM 689 C C . VAL B 1 5 ? -0.39 14.25 8.797 1 98.75 5 VAL B C 1
ATOM 691 O O . VAL B 1 5 ? -1.053 14.391 7.77 1 98.75 5 VAL B O 1
ATOM 694 N N . ILE B 1 6 ? 0.06 13.133 9.219 1 98.75 6 ILE B N 1
ATOM 695 C CA . ILE B 1 6 ? -0.254 11.914 8.492 1 98.75 6 ILE B CA 1
ATOM 696 C C . ILE B 1 6 ? -0.735 10.836 9.461 1 98.75 6 ILE B C 1
ATOM 698 O O . ILE B 1 6 ? -0.12 10.617 10.508 1 98.75 6 ILE B O 1
ATOM 702 N N . TYR B 1 7 ? -1.898 10.203 9.102 1 98.62 7 TYR B N 1
ATOM 703 C CA . TYR B 1 7 ? -2.375 9.023 9.812 1 98.62 7 TYR B CA 1
ATOM 704 C C . TYR B 1 7 ? -1.943 7.746 9.094 1 98.62 7 TYR B C 1
ATOM 706 O O . TYR B 1 7 ? -2.127 7.617 7.883 1 98.62 7 TYR B O 1
ATOM 714 N N . THR B 1 8 ? -1.367 6.867 9.906 1 97.44 8 THR B N 1
ATOM 715 C CA . THR B 1 8 ? -0.817 5.656 9.305 1 97.44 8 THR B CA 1
ATOM 716 C C . THR B 1 8 ? -1.232 4.422 10.109 1 97.44 8 THR B C 1
ATOM 718 O O . THR B 1 8 ? -1.896 4.539 11.141 1 97.44 8 THR B O 1
ATOM 721 N N . ARG B 1 9 ? -0.879 3.23 9.516 1 93.25 9 ARG B N 1
ATOM 722 C CA . ARG B 1 9 ? -0.898 1.959 10.234 1 93.25 9 ARG B CA 1
ATOM 723 C C . ARG B 1 9 ? 0.35 1.139 9.922 1 93.25 9 ARG B C 1
ATOM 725 O O . ARG B 1 9 ? 1 1.35 8.898 1 93.25 9 ARG B O 1
ATOM 732 N N . GLU B 1 10 ? 0.495 0.198 10.875 1 87.81 10 GLU B N 1
ATOM 733 C CA . GLU B 1 10 ? 1.642 -0.682 10.672 1 87.81 10 GLU B CA 1
ATOM 734 C C . GLU B 1 10 ? 1.431 -1.59 9.469 1 87.81 10 GLU B C 1
ATOM 736 O O . GLU B 1 10 ? 0.293 -1.903 9.109 1 87.81 10 GLU B O 1
ATOM 741 N N . PHE B 1 11 ? 2.527 -1.861 8.766 1 81.94 11 PHE B N 1
ATOM 742 C CA . PHE B 1 11 ? 2.59 -2.803 7.652 1 81.94 11 PHE B CA 1
ATOM 743 C C . PHE B 1 11 ? 1.769 -2.303 6.473 1 81.94 11 PHE B C 1
ATOM 745 O O . PHE B 1 11 ? 1.134 -3.094 5.77 1 81.94 11 PHE B O 1
ATOM 752 N N . CYS B 1 12 ? 1.694 -1.125 6.387 1 92.94 12 CYS B N 1
ATOM 753 C CA . CYS B 1 12 ? 0.973 -0.499 5.285 1 92.94 12 CYS B CA 1
ATOM 754 C C . CYS B 1 12 ? 1.94 0.068 4.254 1 92.94 12 CYS B C 1
ATOM 756 O O . CYS B 1 12 ? 2.621 1.062 4.512 1 92.94 12 CYS B O 1
ATOM 758 N N . GLY B 1 13 ? 1.997 -0.474 3.078 1 93.44 13 GLY B N 1
ATOM 759 C CA . GLY B 1 13 ? 2.922 -0.057 2.037 1 93.44 13 GLY B CA 1
ATOM 760 C C . GLY B 1 13 ? 2.639 1.338 1.512 1 93.44 13 GLY B C 1
ATOM 761 O O . GLY B 1 13 ? 3.566 2.094 1.215 1 93.44 13 GLY B O 1
ATOM 762 N N . TYR B 1 14 ? 1.362 1.667 1.437 1 96.19 14 TYR B N 1
ATOM 763 C CA . TYR B 1 14 ? 1.006 3.01 0.992 1 96.19 14 TYR B CA 1
ATOM 764 C C . TYR B 1 14 ? 1.457 4.055 2.002 1 96.19 14 TYR B C 1
ATOM 766 O O . TYR B 1 14 ? 1.872 5.156 1.625 1 96.19 14 TYR B O 1
ATOM 774 N N . CYS B 1 15 ? 1.345 3.729 3.24 1 97.5 15 CYS B N 1
ATOM 775 C CA . CYS B 1 15 ? 1.836 4.617 4.289 1 97.5 15 CYS B CA 1
ATOM 776 C C . CYS B 1 15 ? 3.336 4.848 4.148 1 97.5 15 CYS B C 1
ATOM 778 O O . CYS B 1 15 ? 3.805 5.984 4.211 1 97.5 15 CYS B O 1
ATOM 780 N N . ALA B 1 16 ? 4.059 3.799 3.986 1 95.31 16 ALA B N 1
ATOM 781 C CA . ALA B 1 16 ? 5.508 3.908 3.822 1 95.31 16 ALA B CA 1
ATOM 782 C C . ALA B 1 16 ? 5.859 4.781 2.623 1 95.31 16 ALA B C 1
ATOM 784 O O . ALA B 1 16 ? 6.762 5.621 2.701 1 95.31 16 ALA B O 1
ATOM 785 N N . ARG B 1 17 ? 5.164 4.559 1.601 1 95.94 17 ARG B N 1
ATOM 786 C CA . ARG B 1 17 ? 5.426 5.301 0.371 1 95.94 17 ARG B CA 1
ATOM 787 C C . ARG B 1 17 ? 5.129 6.785 0.555 1 95.94 17 ARG B C 1
ATOM 789 O O . ARG B 1 17 ? 5.902 7.637 0.112 1 95.94 17 ARG B O 1
ATOM 796 N N . ALA B 1 18 ? 4.086 7.102 1.115 1 98.19 18 ALA B N 1
ATOM 797 C CA . ALA B 1 18 ? 3.746 8.5 1.384 1 98.19 18 ALA B CA 1
ATOM 798 C C . ALA B 1 18 ? 4.797 9.156 2.277 1 98.19 18 ALA B C 1
ATOM 800 O O . ALA B 1 18 ? 5.266 10.258 1.986 1 98.19 18 ALA B O 1
ATOM 801 N N . LYS B 1 19 ? 5.133 8.477 3.332 1 98.31 19 LYS B N 1
ATOM 802 C CA . LYS B 1 19 ? 6.141 9.008 4.238 1 98.31 19 LYS B CA 1
ATOM 803 C C . LYS B 1 19 ? 7.473 9.219 3.52 1 98.31 19 LYS B C 1
ATOM 805 O O . LYS B 1 19 ? 8.141 10.234 3.725 1 98.31 19 LYS B O 1
ATOM 810 N N . ALA B 1 20 ? 7.797 8.312 2.742 1 98.12 20 ALA B N 1
ATOM 811 C CA . ALA B 1 20 ? 9.055 8.414 2.004 1 98.12 20 ALA B CA 1
ATOM 812 C C . ALA B 1 20 ? 9.078 9.656 1.127 1 98.12 20 ALA B C 1
ATOM 814 O O . ALA B 1 20 ? 10.109 10.336 1.028 1 98.12 20 ALA B O 1
ATOM 815 N N . LEU B 1 21 ? 8.031 9.914 0.488 1 98.38 21 LEU B N 1
ATOM 816 C CA . LEU B 1 21 ? 7.957 11.109 -0.344 1 98.38 21 LEU B CA 1
ATOM 817 C C . LEU B 1 21 ? 8.141 12.367 0.498 1 98.38 21 LEU B C 1
ATOM 819 O O . LEU B 1 21 ? 8.93 13.242 0.15 1 98.38 21 LEU B O 1
ATOM 823 N N . LEU B 1 22 ? 7.387 12.5 1.577 1 98.25 22 LEU B N 1
ATOM 824 C CA . LEU B 1 22 ? 7.496 13.664 2.451 1 98.25 22 LEU B CA 1
ATOM 825 C C . LEU B 1 22 ? 8.922 13.828 2.969 1 98.25 22 LEU B C 1
ATOM 827 O O . LEU B 1 22 ? 9.453 14.938 3.006 1 98.25 22 LEU B O 1
ATOM 831 N N . GLN B 1 23 ? 9.516 12.734 3.336 1 98.06 23 GLN B N 1
ATOM 832 C CA . GLN B 1 23 ? 10.898 12.75 3.811 1 98.06 23 GLN B CA 1
ATOM 833 C C . GLN B 1 23 ? 11.852 13.203 2.709 1 98.06 23 GLN B C 1
ATOM 835 O O . GLN B 1 23 ? 12.781 13.969 2.961 1 98.06 23 GLN B O 1
ATOM 840 N N . SER B 1 24 ? 11.602 12.719 1.557 1 97.69 24 SER B N 1
ATOM 841 C CA . SER B 1 24 ? 12.461 13.086 0.438 1 97.69 24 SER B CA 1
ATOM 842 C C . SER B 1 24 ? 12.383 14.578 0.151 1 97.69 24 SER B C 1
ATOM 844 O O . SER B 1 24 ? 13.328 15.164 -0.384 1 97.69 24 SER B O 1
ATOM 846 N N . LYS B 1 25 ? 11.281 15.133 0.443 1 96.5 25 LYS B N 1
ATOM 847 C CA . LYS B 1 25 ? 11.07 16.562 0.245 1 96.5 25 LYS B CA 1
ATOM 848 C C . LYS B 1 25 ? 11.672 17.375 1.391 1 96.5 25 LYS B C 1
ATOM 850 O O . LYS B 1 25 ? 11.664 18.609 1.362 1 96.5 25 LYS B O 1
ATOM 855 N N . GLY B 1 26 ? 12.102 16.703 2.426 1 95.81 26 GLY B N 1
ATOM 856 C CA . GLY B 1 26 ? 12.711 17.375 3.564 1 95.81 26 GLY B CA 1
ATOM 857 C C . GLY B 1 26 ? 11.695 18 4.496 1 95.81 26 GLY B C 1
ATOM 858 O O . GLY B 1 26 ? 12.008 18.969 5.199 1 95.81 26 GLY B O 1
ATOM 859 N N . VAL B 1 27 ? 10.562 17.531 4.434 1 95.31 27 VAL B N 1
ATOM 860 C CA . VAL B 1 27 ? 9.5 18.109 5.242 1 95.31 27 VAL B CA 1
ATOM 861 C C . VAL B 1 27 ? 9.281 17.281 6.5 1 95.31 27 VAL 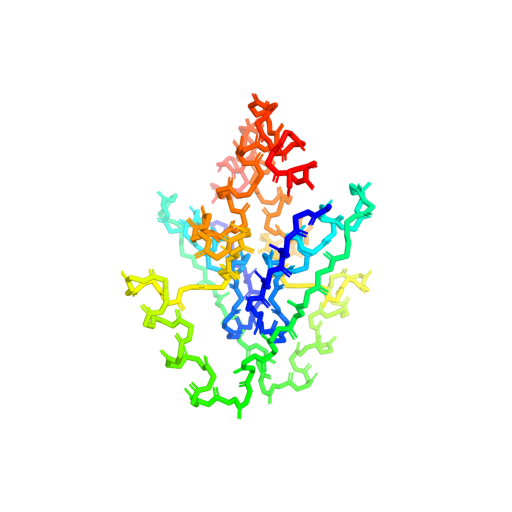B C 1
ATOM 863 O O . VAL B 1 27 ? 9.258 16.047 6.438 1 95.31 27 VAL B O 1
ATOM 866 N N . GLU B 1 28 ? 9.203 17.953 7.594 1 96.12 28 GLU B N 1
ATOM 867 C CA . GLU B 1 28 ? 8.797 17.297 8.828 1 96.12 28 GLU B CA 1
ATOM 868 C C . GLU B 1 28 ? 7.289 17.062 8.867 1 96.12 28 GLU B C 1
ATOM 870 O O . GLU B 1 28 ? 6.52 17.875 8.352 1 96.12 28 GLU B O 1
ATOM 875 N N . PHE B 1 29 ? 6.945 16 9.492 1 98.31 29 PHE B N 1
ATOM 876 C CA . PHE B 1 29 ? 5.52 15.734 9.664 1 98.31 29 PHE B CA 1
ATOM 877 C C . PHE B 1 29 ? 5.266 15.016 10.984 1 98.31 29 PHE B C 1
ATOM 879 O O . PHE B 1 29 ? 6.16 14.367 11.531 1 98.31 29 PHE B O 1
ATOM 886 N N . VAL B 1 30 ? 4.062 15.188 11.453 1 98.44 30 VAL B N 1
ATOM 887 C CA . VAL B 1 30 ? 3.584 14.438 12.609 1 98.44 30 VAL B CA 1
ATOM 888 C C . VAL B 1 30 ? 2.863 13.18 12.141 1 98.44 30 VAL B C 1
ATOM 890 O O . VAL B 1 30 ? 1.928 13.25 11.344 1 98.44 30 VAL B O 1
ATOM 893 N N . GLU B 1 31 ? 3.266 12.055 12.625 1 98.25 31 GLU B N 1
ATOM 894 C CA . GLU B 1 31 ? 2.615 10.789 12.305 1 98.25 31 GLU B CA 1
ATOM 895 C C . GLU B 1 31 ? 1.718 10.328 13.445 1 98.25 31 GLU B C 1
ATOM 897 O O . GLU B 1 31 ? 2.146 10.281 14.602 1 98.25 31 GLU B O 1
ATOM 902 N N . HIS B 1 32 ? 0.537 10.039 13.141 1 98.31 32 HIS B N 1
ATOM 903 C CA . HIS B 1 32 ? -0.377 9.359 14.047 1 98.31 32 HIS B CA 1
ATOM 904 C C . HIS B 1 32 ? -0.583 7.906 13.641 1 98.31 32 HIS B C 1
ATOM 906 O O . HIS B 1 32 ? -1.254 7.625 12.648 1 98.31 32 HIS B O 1
ATOM 912 N N . ASN B 1 33 ? -0.054 7.02 14.477 1 96.88 33 ASN B N 1
ATOM 913 C CA . ASN B 1 33 ? -0.186 5.59 14.227 1 96.88 33 ASN B CA 1
ATOM 914 C C . ASN B 1 33 ? -1.486 5.039 14.805 1 96.88 33 ASN B C 1
ATOM 916 O O . ASN B 1 33 ? -1.642 4.953 16.031 1 96.88 33 ASN B O 1
ATOM 920 N N . ALA B 1 34 ? -2.33 4.59 13.891 1 96.38 34 ALA B N 1
ATOM 921 C CA . ALA B 1 34 ? -3.662 4.18 14.328 1 96.38 34 ALA B CA 1
ATOM 922 C C . ALA B 1 34 ? -3.766 2.662 14.422 1 96.38 34 ALA B C 1
ATOM 924 O O . ALA B 1 34 ? -4.855 2.119 14.617 1 96.38 34 ALA B O 1
ATOM 925 N N . THR B 1 35 ? -2.744 1.967 14.375 1 92.19 35 THR B N 1
ATOM 926 C CA . THR B 1 35 ? -2.729 0.511 14.281 1 92.19 35 THR B CA 1
ATOM 927 C C . THR B 1 35 ? -3.572 -0.109 15.398 1 92.19 35 THR B C 1
ATOM 929 O O . THR B 1 35 ? -4.402 -0.983 15.133 1 92.19 35 THR B O 1
ATOM 932 N N . TYR B 1 36 ? -3.41 0.22 16.516 1 90.75 36 TYR B N 1
ATOM 933 C CA . TYR B 1 36 ? -4.086 -0.406 17.656 1 90.75 36 TYR B CA 1
ATOM 934 C C . TYR B 1 36 ? -4.953 0.604 18.391 1 90.75 36 TYR B C 1
ATOM 936 O O . TYR B 1 36 ? -5.191 0.46 19.594 1 90.75 36 TYR B O 1
ATOM 944 N N . SER B 1 37 ? -5.332 1.682 17.688 1 95.81 37 SER B N 1
ATOM 945 C CA . SER B 1 37 ? -6.129 2.725 18.328 1 95.81 37 SER B CA 1
ATOM 946 C C . SER B 1 37 ? -7.402 3.012 17.531 1 95.81 37 SER B C 1
ATOM 948 O O . SER B 1 37 ? -7.41 3.869 16.656 1 95.81 37 SER B O 1
ATOM 950 N N . PRO B 1 38 ? -8.461 2.291 17.969 1 95.25 38 PRO B N 1
ATOM 951 C CA . PRO B 1 38 ? -9.742 2.551 17.312 1 95.25 38 PRO B CA 1
ATOM 952 C C . PRO B 1 38 ? -10.164 4.016 17.391 1 95.25 38 PRO B C 1
ATOM 954 O O . PRO B 1 38 ? -10.773 4.543 16.469 1 95.25 38 PRO B O 1
ATOM 957 N N . ASP B 1 39 ? -9.82 4.629 18.516 1 97.56 39 ASP B N 1
ATOM 958 C CA . ASP B 1 39 ? -10.172 6.035 18.688 1 97.56 39 ASP B CA 1
ATOM 959 C C . ASP B 1 39 ? -9.438 6.914 17.672 1 97.56 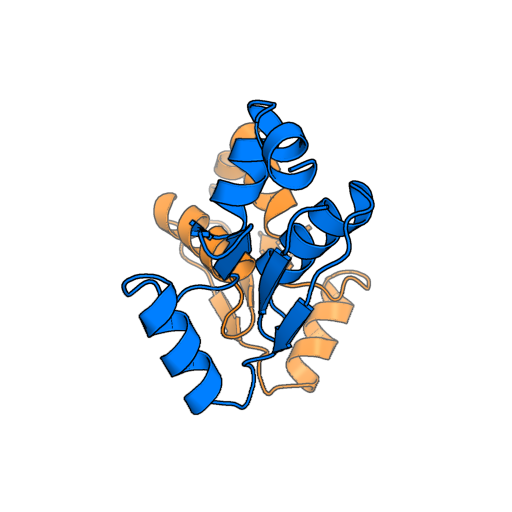39 ASP B C 1
ATOM 961 O O . ASP B 1 39 ? -10.031 7.82 17.094 1 97.56 39 ASP B O 1
ATOM 965 N N . MET B 1 40 ? -8.195 6.656 17.5 1 97.62 40 MET B N 1
ATOM 966 C CA . MET B 1 40 ? -7.414 7.414 16.531 1 97.62 40 MET B CA 1
ATOM 967 C C . MET B 1 40 ? -7.938 7.191 15.109 1 97.62 40 MET B C 1
ATOM 969 O O . MET B 1 40 ? -7.996 8.125 14.312 1 97.62 40 MET B O 1
ATOM 973 N N . ARG B 1 41 ? -8.281 5.977 14.836 1 96.44 41 ARG B N 1
ATOM 974 C CA . ARG B 1 41 ? -8.867 5.66 13.539 1 96.44 41 ARG B CA 1
ATOM 975 C C . ARG B 1 41 ? -10.156 6.445 13.312 1 96.44 41 ARG B C 1
ATOM 977 O O . ARG B 1 41 ? -10.352 7.031 12.242 1 96.44 41 ARG B O 1
ATOM 984 N N . GLN B 1 42 ? -11.008 6.488 14.305 1 97.81 42 GLN B N 1
ATOM 985 C CA . GLN B 1 42 ? -12.266 7.219 14.203 1 97.81 42 GLN B CA 1
ATOM 986 C C . GLN B 1 42 ? -12.016 8.719 14.023 1 97.81 42 GLN B C 1
ATOM 988 O O . GLN B 1 42 ? -12.703 9.375 13.234 1 97.81 42 GLN B O 1
ATOM 993 N N . GLU B 1 43 ? -11.125 9.227 14.797 1 97.94 43 GLU B N 1
ATOM 994 C CA . GLU B 1 43 ? -10.742 10.625 14.633 1 97.94 43 GLU B CA 1
ATOM 995 C C . GLU B 1 43 ? -10.32 10.914 13.195 1 97.94 43 GLU B C 1
ATOM 997 O O . GLU B 1 43 ? -10.789 11.883 12.586 1 97.94 43 GLU B O 1
ATOM 1002 N N . MET B 1 44 ? -9.469 10.07 12.633 1 98.06 44 MET B N 1
ATOM 1003 C CA . MET B 1 44 ? -8.992 10.219 11.258 1 98.06 44 MET B CA 1
ATOM 1004 C C . MET B 1 44 ? -10.164 10.234 10.281 1 98.06 44 MET B C 1
ATOM 1006 O O . MET B 1 44 ? -10.242 11.117 9.422 1 98.06 44 MET B O 1
ATOM 1010 N N . ILE B 1 45 ? -11.016 9.281 10.43 1 98 45 ILE B N 1
ATOM 1011 C CA . ILE B 1 45 ? -12.156 9.141 9.531 1 98 45 ILE B CA 1
ATOM 1012 C C . ILE B 1 45 ? -13 10.414 9.562 1 98 45 ILE B C 1
ATOM 1014 O O . ILE B 1 45 ? -13.422 10.914 8.516 1 98 45 ILE B O 1
ATOM 1018 N N . GLY B 1 46 ? -13.234 10.922 10.75 1 98.19 46 GLY B N 1
ATOM 1019 C CA . GLY B 1 46 ? -13.961 12.172 10.875 1 98.19 46 GLY B CA 1
ATOM 1020 C C . GLY B 1 46 ? -13.289 13.328 10.156 1 98.19 46 GLY B C 1
ATOM 1021 O O . GLY B 1 46 ? -13.938 14.047 9.391 1 98.19 46 GLY B O 1
ATOM 1022 N N . LYS B 1 47 ? -12.031 13.5 10.289 1 98.19 47 LYS B N 1
ATOM 1023 C CA . LYS B 1 47 ? -11.281 14.594 9.688 1 98.19 47 LYS B CA 1
ATOM 1024 C C . LYS B 1 47 ? -11.156 14.414 8.18 1 98.19 47 LYS B C 1
ATOM 1026 O O . LYS B 1 47 ? -11.047 15.398 7.438 1 98.19 47 LYS B O 1
ATOM 1031 N N . ALA B 1 48 ? -11.219 13.188 7.762 1 98.31 48 ALA B N 1
ATOM 1032 C CA . ALA B 1 48 ? -11.008 12.859 6.355 1 98.31 48 ALA B CA 1
ATOM 1033 C C . ALA B 1 48 ? -12.328 12.758 5.609 1 98.31 48 ALA B C 1
ATOM 1035 O O . ALA B 1 48 ? -12.398 12.172 4.523 1 98.31 48 ALA B O 1
ATOM 1036 N N . HIS B 1 49 ? -13.375 13.25 6.199 1 97.75 49 HIS B N 1
ATOM 1037 C CA . HIS B 1 49 ? -14.695 13.312 5.574 1 97.75 49 HIS B CA 1
ATOM 1038 C C . HIS B 1 49 ? -15.188 11.922 5.188 1 97.75 49 HIS B C 1
ATOM 1040 O O . HIS B 1 49 ? -15.703 11.727 4.086 1 97.75 49 HIS B O 1
ATOM 1046 N N . GLY B 1 50 ? -14.906 10.984 5.984 1 97.62 50 GLY B N 1
ATOM 1047 C CA . GLY B 1 50 ? -15.484 9.656 5.824 1 97.62 50 GLY B CA 1
ATOM 1048 C C . GLY B 1 50 ? -14.516 8.656 5.223 1 97.62 50 GLY B C 1
ATOM 1049 O O . GLY B 1 50 ? -14.789 7.453 5.215 1 97.62 50 GLY B O 1
ATOM 1050 N N . ARG B 1 51 ? -13.477 9.133 4.691 1 96.69 51 ARG B N 1
ATOM 1051 C CA . ARG B 1 51 ? -12.5 8.203 4.141 1 96.69 51 ARG B CA 1
ATOM 1052 C C . ARG B 1 51 ? -11.836 7.383 5.242 1 96.69 51 ARG B C 1
ATOM 1054 O O . ARG B 1 51 ? -11.383 7.934 6.246 1 96.69 51 ARG B O 1
ATOM 1061 N N . ALA B 1 52 ? -11.719 6.094 4.945 1 94.69 52 ALA B N 1
ATOM 1062 C CA . ALA B 1 52 ? -11.289 5.195 6.012 1 94.69 52 ALA B CA 1
ATOM 1063 C C . ALA B 1 52 ? -10.023 4.438 5.617 1 94.69 52 ALA B C 1
ATOM 1065 O O . ALA B 1 52 ? -9.547 3.58 6.363 1 94.69 52 ALA B O 1
ATOM 1066 N N . THR B 1 53 ? -9.469 4.75 4.41 1 94.88 53 THR B N 1
ATOM 1067 C CA . THR B 1 53 ? -8.242 4.086 3.963 1 94.88 53 THR B CA 1
ATOM 1068 C C . THR B 1 53 ? -7.012 4.805 4.496 1 94.88 53 THR B C 1
ATOM 1070 O O . THR B 1 53 ? -7.125 5.852 5.141 1 94.88 53 THR B O 1
ATOM 1073 N N . PHE B 1 54 ? -5.879 4.078 4.434 1 97.06 54 PHE B N 1
ATOM 1074 C CA . PHE B 1 54 ? -4.617 4.645 4.895 1 97.06 54 PHE B CA 1
ATOM 1075 C C . PHE B 1 54 ? -3.623 4.77 3.746 1 97.06 54 PHE B C 1
ATOM 1077 O O . PHE B 1 54 ? -3.676 3.992 2.789 1 97.06 54 PHE B O 1
ATOM 1084 N N . PRO B 1 55 ? -2.812 5.723 3.838 1 98 55 PRO B N 1
ATOM 1085 C CA . PRO B 1 55 ? -2.799 6.812 4.82 1 98 55 PRO B CA 1
ATOM 1086 C C . PRO B 1 55 ? -3.826 7.898 4.512 1 98 55 PRO B C 1
ATOM 1088 O O . PRO B 1 55 ? -4.414 7.906 3.428 1 98 55 PRO B O 1
ATOM 1091 N N . GLN B 1 56 ? -4.129 8.672 5.469 1 98.69 56 GLN B N 1
ATOM 1092 C CA . GLN B 1 56 ? -4.746 9.969 5.246 1 98.69 56 GLN B CA 1
ATOM 1093 C C . GLN B 1 56 ? -3.805 11.102 5.641 1 98.69 56 GLN B C 1
ATOM 1095 O O . GLN B 1 56 ? -3.207 11.078 6.715 1 98.69 56 GLN B O 1
ATOM 1100 N N . ILE B 1 57 ? -3.707 12.156 4.785 1 98.81 57 ILE B N 1
ATOM 1101 C CA . ILE B 1 57 ? -2.693 13.195 4.93 1 98.81 57 ILE B CA 1
ATOM 1102 C C . ILE B 1 57 ? -3.365 14.562 5.012 1 98.81 57 ILE B C 1
ATOM 1104 O O . ILE B 1 57 ? -4.305 14.852 4.266 1 98.81 57 ILE B O 1
ATOM 1108 N N . PHE B 1 58 ? -2.885 15.328 5.859 1 98.69 58 PHE B N 1
ATOM 1109 C CA . PHE B 1 58 ? -3.346 16.688 6.074 1 98.69 58 PHE B CA 1
ATOM 1110 C C . PHE B 1 58 ? -2.186 17.672 5.984 1 98.69 58 PHE B C 1
ATOM 1112 O O . PHE B 1 58 ? -1.125 17.453 6.57 1 98.69 58 PHE B O 1
ATOM 1119 N N . ILE B 1 59 ? -2.375 18.797 5.234 1 98.06 59 ILE B N 1
ATOM 1120 C CA . ILE B 1 59 ? -1.415 19.891 5.137 1 98.06 59 ILE B CA 1
ATOM 1121 C C . ILE B 1 59 ? -2.094 21.219 5.516 1 98.06 59 ILE B C 1
ATOM 1123 O O . ILE B 1 59 ? -3.102 21.594 4.918 1 98.06 59 ILE B O 1
ATOM 1127 N N . ASN B 1 60 ? -1.534 21.828 6.508 1 96.94 60 ASN B N 1
ATOM 1128 C CA . ASN B 1 60 ? -2.139 23.047 7.039 1 96.94 60 ASN B CA 1
ATOM 1129 C C . ASN B 1 60 ? -3.615 22.844 7.367 1 96.94 60 ASN B C 1
ATOM 1131 O O . ASN B 1 60 ? -4.461 23.641 6.973 1 96.94 60 ASN B O 1
ATOM 1135 N N . GLU B 1 61 ? -3.91 21.734 7.875 1 95.5 61 GLU B N 1
ATOM 1136 C CA . GLU B 1 61 ? -5.223 21.375 8.406 1 95.5 61 GLU B CA 1
ATOM 1137 C C . GLU B 1 61 ? -6.199 21.047 7.281 1 95.5 61 GLU B C 1
ATOM 1139 O O . GLU B 1 61 ? -7.367 20.734 7.535 1 95.5 61 GLU B O 1
ATOM 1144 N N . GLN B 1 62 ? -5.707 21.078 6.16 1 96.62 62 GLN B N 1
ATOM 1145 C CA . GLN B 1 62 ? -6.523 20.688 5.016 1 96.62 62 GLN B CA 1
ATOM 1146 C C . GLN B 1 62 ? -6.281 19.234 4.637 1 96.62 62 GLN B C 1
ATOM 1148 O O . GLN B 1 62 ? -5.133 18.797 4.531 1 96.62 62 GLN B O 1
ATOM 1153 N N . HIS B 1 63 ? -7.344 18.531 4.449 1 98.44 63 HIS B N 1
ATOM 1154 C CA . HIS B 1 63 ? -7.246 17.156 4.012 1 98.44 63 HIS B CA 1
ATOM 1155 C C . HIS B 1 63 ? -6.809 17.062 2.553 1 98.44 63 HIS B C 1
ATOM 1157 O O . HIS B 1 63 ? -7.48 17.594 1.664 1 98.44 63 HIS B O 1
ATOM 1163 N N . VAL B 1 64 ? -5.664 16.344 2.281 1 97.94 64 VAL B N 1
ATOM 1164 C CA . VAL B 1 64 ? -5.105 16.219 0.941 1 97.94 64 VAL B CA 1
ATOM 1165 C C . VAL B 1 64 ? -5.555 14.898 0.317 1 97.94 64 VAL B C 1
ATOM 1167 O O . VAL B 1 64 ? -5.691 14.797 -0.905 1 97.94 64 VAL B O 1
ATOM 1170 N N . GLY B 1 65 ? -5.73 13.969 1.162 1 98.31 65 GLY B N 1
ATOM 1171 C CA . GLY B 1 65 ? -6.051 12.633 0.697 1 98.31 65 GLY B CA 1
ATOM 1172 C C . GLY B 1 65 ? -5.035 11.594 1.13 1 98.31 65 GLY B C 1
ATOM 1173 O O . GLY B 1 65 ? -4.395 11.734 2.176 1 98.31 65 GLY B O 1
ATOM 1174 N N . GLY B 1 66 ? -5.008 10.523 0.339 1 97.94 66 GLY B N 1
ATOM 1175 C CA . GLY B 1 66 ? -4.074 9.453 0.638 1 97.94 66 GLY B CA 1
ATOM 1176 C C . GLY B 1 66 ? -2.764 9.57 -0.121 1 97.94 66 GLY B C 1
ATOM 1177 O O . GLY B 1 66 ? -2.346 10.672 -0.477 1 97.94 66 GLY B O 1
ATOM 1178 N N . CYS B 1 67 ? -2.197 8.352 -0.279 1 98 67 CYS B N 1
ATOM 1179 C CA . CYS B 1 67 ? -0.896 8.281 -0.934 1 98 67 CYS B CA 1
ATOM 1180 C C . CYS B 1 67 ? -1 8.672 -2.402 1 98 67 CYS B C 1
ATOM 1182 O O . CYS B 1 67 ? -0.181 9.445 -2.902 1 98 67 CYS B O 1
ATOM 1184 N N . ASP B 1 68 ? -2.02 8.148 -3.084 1 96.44 68 ASP B N 1
ATOM 1185 C CA . ASP B 1 68 ? -2.193 8.453 -4.5 1 96.44 68 ASP B CA 1
ATOM 1186 C C . ASP B 1 68 ? -2.383 9.953 -4.723 1 96.44 68 ASP B C 1
ATOM 1188 O O . ASP B 1 68 ? -1.773 10.531 -5.625 1 96.44 68 ASP B O 1
ATOM 1192 N N . GLU B 1 69 ? -3.197 10.578 -3.912 1 98.25 69 GLU B N 1
ATOM 1193 C CA . GLU B 1 69 ? -3.428 12.016 -4.035 1 98.25 69 GLU B CA 1
ATOM 1194 C C . GLU B 1 69 ? -2.15 12.805 -3.76 1 98.25 69 GLU B C 1
ATOM 1196 O O . GLU B 1 69 ? -1.852 13.773 -4.457 1 98.25 69 GLU B O 1
ATOM 1201 N N . LEU B 1 70 ? -1.409 12.43 -2.725 1 98.56 70 LEU B N 1
ATOM 1202 C CA . LEU B 1 70 ? -0.156 13.102 -2.396 1 98.56 70 LEU B CA 1
ATOM 1203 C C . LEU B 1 70 ? 0.81 13.055 -3.576 1 98.56 70 LEU B C 1
ATOM 1205 O O . LEU B 1 70 ? 1.386 14.078 -3.953 1 98.56 70 LEU B O 1
ATOM 1209 N N . HIS B 1 71 ? 0.93 11.891 -4.188 1 98.31 71 HIS B N 1
ATOM 1210 C CA . HIS B 1 71 ? 1.847 11.734 -5.309 1 98.31 71 HIS B CA 1
ATOM 1211 C C . HIS B 1 71 ? 1.341 12.477 -6.539 1 98.31 71 HIS B C 1
ATOM 1213 O O . HIS B 1 71 ? 2.135 13 -7.328 1 98.31 71 HIS B O 1
ATOM 1219 N N . ALA B 1 72 ? 0.069 12.5 -6.684 1 98.44 72 ALA B N 1
ATOM 1220 C CA . ALA B 1 72 ? -0.5 13.266 -7.789 1 98.44 72 ALA B CA 1
ATOM 1221 C C . ALA B 1 72 ? -0.174 14.75 -7.656 1 98.44 72 ALA B C 1
ATOM 1223 O O . ALA B 1 72 ? 0.174 15.406 -8.641 1 98.44 72 ALA B O 1
ATOM 1224 N N . LEU B 1 73 ? -0.287 15.25 -6.504 1 98.31 73 LEU B N 1
ATOM 1225 C CA . LEU B 1 73 ? 0.077 16.641 -6.238 1 98.31 73 LEU B CA 1
ATOM 1226 C C . LEU B 1 73 ? 1.544 16.891 -6.57 1 98.31 73 LEU B C 1
ATOM 1228 O O . LEU B 1 73 ? 1.884 17.906 -7.176 1 98.31 73 LEU B O 1
ATOM 1232 N N . ASP B 1 74 ? 2.379 15.938 -6.23 1 98.5 74 ASP B N 1
ATOM 1233 C CA . ASP B 1 74 ? 3.809 16.062 -6.5 1 98.5 74 ASP B CA 1
ATOM 1234 C C . ASP B 1 74 ? 4.082 16.078 -8 1 98.5 74 ASP B C 1
ATOM 1236 O O . ASP B 1 74 ? 4.812 16.938 -8.5 1 98.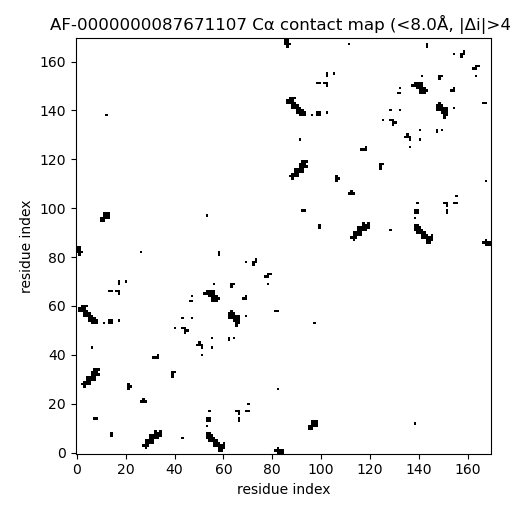5 74 ASP B O 1
ATOM 1240 N N . ARG B 1 75 ? 3.408 15.141 -8.672 1 97.94 75 ARG B N 1
ATOM 1241 C CA . ARG B 1 75 ? 3.586 15.055 -10.117 1 97.94 75 ARG B CA 1
ATOM 1242 C C . ARG B 1 75 ? 3.105 16.328 -10.805 1 97.94 75 ARG B C 1
ATOM 1244 O O . ARG B 1 75 ? 3.68 16.75 -11.812 1 97.94 75 ARG B O 1
ATOM 1251 N N . ALA B 1 76 ? 2.166 16.938 -10.289 1 98.19 76 ALA B N 1
ATOM 1252 C CA . ALA B 1 76 ? 1.561 18.125 -10.875 1 98.19 76 ALA B CA 1
ATOM 1253 C C . ALA B 1 76 ? 2.348 19.375 -10.5 1 98.19 76 ALA B C 1
ATOM 1255 O O . ALA B 1 76 ? 2.021 20.484 -10.945 1 98.19 76 ALA B O 1
ATOM 1256 N N . GLY B 1 77 ? 3.316 19.25 -9.664 1 97.81 77 GLY B N 1
ATOM 1257 C CA . GLY B 1 77 ? 4.125 20.375 -9.242 1 97.81 77 GLY B CA 1
ATOM 1258 C C . GLY B 1 77 ? 3.436 21.25 -8.203 1 97.81 77 GLY B C 1
ATOM 1259 O O . GLY B 1 77 ? 3.842 22.391 -7.973 1 97.81 77 GLY B O 1
ATOM 1260 N N . LYS B 1 78 ? 2.496 20.75 -7.578 1 97.5 78 LYS B N 1
ATOM 1261 C CA . LYS B 1 78 ? 1.678 21.547 -6.664 1 97.5 78 LYS B CA 1
ATOM 1262 C C . LYS B 1 78 ? 2.035 21.234 -5.211 1 97.5 78 LYS B C 1
ATOM 1264 O O . LYS B 1 78 ? 1.681 22 -4.309 1 97.5 78 LYS B O 1
ATOM 1269 N N . LEU B 1 79 ? 2.668 20.203 -4.953 1 97.75 79 LEU B N 1
ATOM 1270 C CA . LEU B 1 79 ? 2.977 19.797 -3.586 1 97.75 79 LEU B CA 1
ATOM 1271 C C . LEU B 1 79 ? 3.99 20.75 -2.955 1 97.75 79 LEU B C 1
ATOM 1273 O O . LEU B 1 79 ? 3.783 21.234 -1.841 1 97.75 79 LEU B O 1
ATOM 1277 N N . ASP B 1 80 ? 5.031 21.078 -3.639 1 96.69 80 ASP B N 1
ATOM 1278 C CA . ASP B 1 8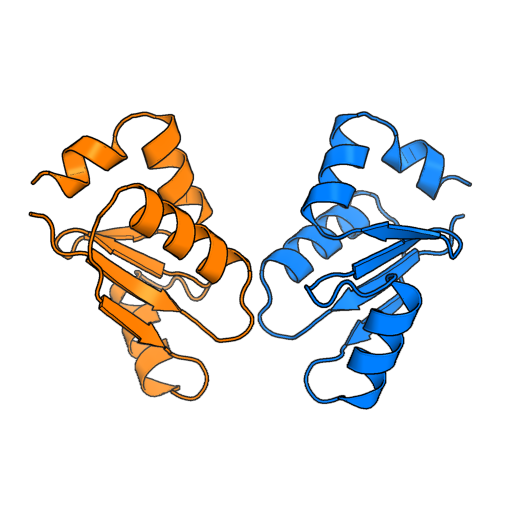0 ? 6.09 21.922 -3.09 1 96.69 80 ASP B CA 1
ATOM 1279 C C . ASP B 1 80 ? 5.543 23.281 -2.637 1 96.69 80 ASP B C 1
ATOM 1281 O O . ASP B 1 80 ? 5.793 23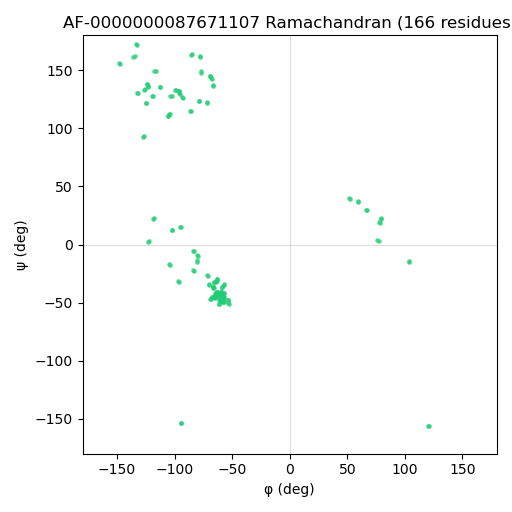.703 -1.508 1 96.69 80 ASP B O 1
ATOM 1285 N N . PRO B 1 81 ? 4.777 23.906 -3.506 1 95.88 81 PRO B N 1
ATOM 1286 C CA . PRO B 1 81 ? 4.199 25.172 -3.047 1 95.88 81 PRO B CA 1
ATOM 1287 C C . PRO B 1 81 ? 3.334 25 -1.8 1 95.88 81 PRO B C 1
ATOM 1289 O O . PRO B 1 81 ? 3.314 25.891 -0.937 1 95.88 81 PRO B O 1
ATOM 1292 N N . MET B 1 82 ? 2.617 23.953 -1.68 1 95.56 82 MET B N 1
ATOM 1293 C CA . MET B 1 82 ? 1.747 23.703 -0.534 1 95.56 82 MET B CA 1
ATOM 1294 C C . MET B 1 82 ? 2.564 23.516 0.739 1 95.56 82 MET B C 1
ATOM 1296 O O . MET B 1 82 ? 2.127 23.891 1.827 1 95.56 82 MET B O 1
ATOM 1300 N N . LEU B 1 83 ? 3.729 22.969 0.625 1 95.75 83 LEU B N 1
ATOM 1301 C CA . LEU B 1 83 ? 4.582 22.656 1.768 1 95.75 83 LEU B CA 1
ATOM 1302 C C . LEU B 1 83 ? 5.383 23.891 2.199 1 95.75 83 LEU B C 1
ATOM 1304 O O . LEU B 1 83 ? 5.922 23.922 3.307 1 95.75 83 LEU B O 1
ATOM 1308 N N . ALA B 1 84 ? 5.551 24.812 1.264 1 90.75 84 ALA B N 1
ATOM 1309 C CA . ALA B 1 84 ? 6.352 26 1.525 1 90.75 84 ALA B CA 1
ATOM 1310 C C . ALA B 1 84 ? 5.547 27.047 2.291 1 90.75 84 ALA B C 1
ATOM 1312 O O . ALA B 1 84 ? 6.113 27.953 2.902 1 90.75 84 ALA B O 1
ATOM 1313 N N . ASN B 1 85 ? 4.324 26.781 2.285 1 78.38 85 ASN B N 1
ATOM 1314 C CA . ASN B 1 85 ? 3.486 27.797 2.928 1 78.38 85 ASN B CA 1
ATOM 1315 C C . ASN B 1 85 ? 3.205 27.438 4.387 1 78.38 85 ASN B C 1
ATOM 1317 O O . ASN B 1 85 ? 3.012 26.266 4.719 1 78.38 85 ASN B O 1
#

Solvent-accessible surface area (backbone atoms only — not comparable to full-atom values): 9087 Å² total; per-residue (Å²): 109,34,50,35,41,35,38,33,45,73,77,21,52,37,30,52,52,41,50,49,52,42,50,73,72,70,50,71,68,47,76,43,75,30,67,87,29,69,65,52,44,49,53,47,19,62,72,48,76,66,47,79,67,68,18,40,34,28,49,68,84,37,71,66,38,35,38,68,45,51,50,49,31,47,74,69,64,49,37,63,63,58,48,63,69,107,34,50,35,41,35,38,34,45,73,78,21,54,38,30,52,51,40,50,49,51,43,50,73,70,69,49,71,67,47,76,45,74,28,64,89,29,70,66,53,43,50,52,48,20,62,72,49,75,66,47,79,67,68,18,40,33,27,51,69,86,37,70,65,37,35,37,68,46,52,51,49,32,47,74,71,63,49,36,64,63,59,49,62,70

Secondary structure (DSSP, 8-state):
---EEEEE-TT-HHHHHHHHHHHHTT---EEEE-TT-HHHHHHHHHHTTT--SS-EEEETTEEEESHHHHHHHHHTT-HHHHHH-/---EEEEE-TT-HHHHHHHHHHHHTT---EEEE-TT-HHHHHHHHHHTTT--SS-EEEETTEEEESHHHHHHHHHTT-HHHHHH-

Nearest PDB structures (foldseek):
  4mjc-assembly1_A  TM=9.760E-01  e=2.258E-12  Synechocystis sp. PCC 6803 substr. Kazusa
  4mjb-assembly1_A  TM=9.770E-01  e=2.422E-12  Synechocystis sp. PCC 6803 substr. Kazusa
  3qmx-assembly1_A  TM=9.762E-01  e=2.988E-12  Synechocystis sp. PCC 6803
  4mje-assembly1_A  TM=9.760E-01  e=4.243E-12  Synechocystis sp. PCC 6803 substr. Kazusa
  4mja-assembly1_A  TM=9.857E-01  e=1.397E-11  Synechocystis sp. PCC 6803 substr. Kazusa